Protein AF-A0A430BZ93-F1 (afdb_monomer)

Radius of gyration: 17.11 Å; Cα contacts (8 Å, |Δi|>4): 33; chains: 1; bounding box: 35×16×64 Å

Secondary structure (DSSP, 8-state):
--------------PPPTTHHHHHHHHHHHHHHHHH-HHHHHHHHHHH-HHHHHHHHHHHHHHHTT-

Solvent-accessible surface area (backbone atoms only — not comparable to full-atom values): 4145 Å² total; per-residue (Å²): 135,88,82,77,74,76,76,74,83,80,71,70,78,79,77,74,60,86,62,50,60,63,42,32,52,76,52,33,69,69,44,34,28,68,74,63,32,56,72,55,41,50,52,43,38,64,74,72,34,58,69,57,54,50,51,54,26,51,52,52,53,58,57,56,70,76,106

Foldseek 3Di:
DDPPPPPDPPPPQPDDDPCLLVQCLVPNQVRNCVPPNNVNNVSVCVVVPVVVSVVVSVVSVVVVVVD

Sequence (67 aa):
MASRAKRLPTSVPVPVDEDFIPKFLEGGWARVSRIWGAKRAQVWVRVIGLDRLQAMRRDYLAGRRKG

Mean predicted aligned error: 8.25 Å

pLDDT: mean 84.64, std 15.43, range [39.72, 96.44]

Struct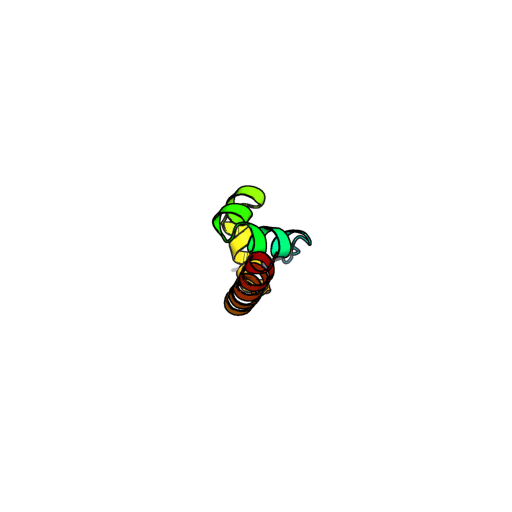ure (mmCIF, N/CA/C/O backbone):
data_AF-A0A430BZ93-F1
#
_entry.id   AF-A0A430BZ93-F1
#
loop_
_atom_site.group_PDB
_atom_site.id
_atom_site.type_symbol
_atom_site.label_atom_id
_atom_site.label_alt_id
_atom_site.label_comp_id
_atom_site.label_asym_id
_atom_site.label_entity_id
_atom_site.label_seq_id
_atom_site.pdbx_PDB_ins_code
_atom_site.Cartn_x
_atom_site.Cartn_y
_atom_site.Cartn_z
_atom_site.occupancy
_atom_site.B_iso_or_equiv
_atom_site.auth_seq_id
_atom_site.auth_comp_id
_atom_site.auth_asym_id
_atom_site.auth_atom_id
_atom_site.pdbx_PDB_model_num
ATOM 1 N N . MET A 1 1 ? 21.027 -0.362 -44.455 1.00 39.72 1 MET A N 1
ATOM 2 C CA . MET A 1 1 ? 20.973 -1.514 -43.526 1.00 39.72 1 MET A CA 1
ATOM 3 C C . MET A 1 1 ? 20.396 -1.033 -42.204 1.00 39.72 1 MET A C 1
ATOM 5 O O . MET A 1 1 ? 21.028 -0.230 -41.534 1.00 39.72 1 MET A O 1
ATOM 9 N N . ALA A 1 2 ? 19.160 -1.418 -41.885 1.00 51.12 2 ALA A N 1
ATOM 10 C CA . ALA A 1 2 ? 18.453 -0.958 -40.692 1.00 51.12 2 ALA A CA 1
ATOM 11 C C . ALA A 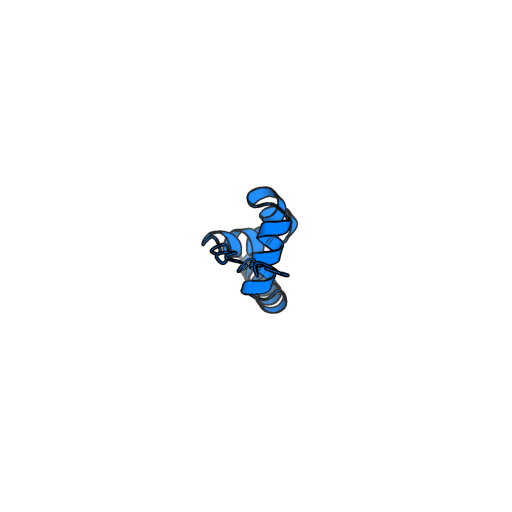1 2 ? 18.548 -2.014 -39.586 1.00 51.12 2 ALA A C 1
ATOM 13 O O . ALA A 1 2 ? 17.728 -2.925 -39.515 1.00 51.12 2 ALA A O 1
ATOM 14 N N 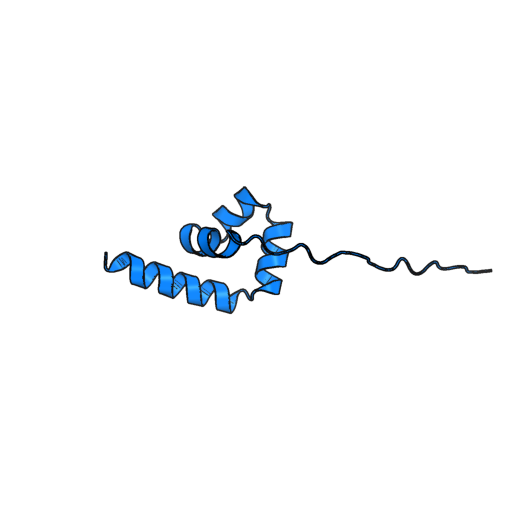. SER A 1 3 ? 19.531 -1.880 -38.700 1.00 51.41 3 SER A N 1
ATOM 15 C CA . SER A 1 3 ? 19.612 -2.702 -37.490 1.00 51.41 3 SER A CA 1
ATOM 16 C C . SER A 1 3 ? 18.906 -1.967 -36.352 1.00 51.41 3 SER A C 1
ATOM 18 O O . SER A 1 3 ? 19.537 -1.367 -35.484 1.00 51.41 3 SER A O 1
ATOM 20 N N . ARG A 1 4 ? 17.566 -1.961 -36.372 1.00 57.28 4 ARG A N 1
ATOM 21 C CA . ARG A 1 4 ? 16.754 -1.478 -35.247 1.00 57.28 4 ARG A CA 1
A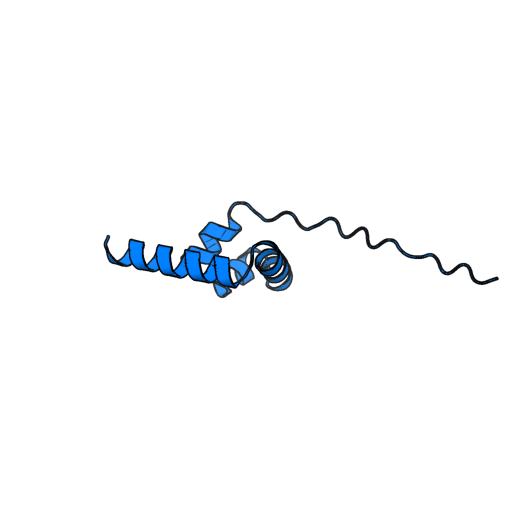TOM 22 C C . ARG A 1 4 ? 16.894 -2.495 -34.118 1.00 57.28 4 ARG A C 1
ATOM 24 O O . ARG A 1 4 ? 16.113 -3.438 -34.030 1.00 57.28 4 ARG A O 1
ATOM 31 N N . ALA A 1 5 ? 17.912 -2.321 -33.279 1.00 61.00 5 ALA A N 1
ATOM 32 C CA . ALA A 1 5 ? 18.064 -3.087 -32.053 1.00 61.00 5 ALA A CA 1
ATOM 33 C C . ALA A 1 5 ? 16.779 -2.921 -31.221 1.00 61.00 5 ALA A C 1
ATOM 35 O O . ALA A 1 5 ? 16.529 -1.858 -30.646 1.00 61.00 5 ALA A O 1
ATOM 36 N N . LYS A 1 6 ? 15.925 -3.953 -31.204 1.00 61.62 6 LYS A N 1
ATOM 37 C CA . LYS A 1 6 ? 14.821 -4.070 -30.248 1.00 61.62 6 LYS A CA 1
ATOM 38 C C . LYS A 1 6 ? 15.472 -4.133 -28.870 1.00 61.62 6 LYS A C 1
ATOM 40 O O . LYS A 1 6 ? 15.933 -5.189 -28.455 1.00 61.62 6 LYS A O 1
ATOM 45 N N . ARG A 1 7 ? 15.557 -2.990 -28.183 1.00 61.25 7 ARG A N 1
ATOM 46 C CA . ARG A 1 7 ? 15.882 -2.958 -26.756 1.00 61.25 7 ARG A CA 1
ATOM 47 C C . ARG A 1 7 ? 14.812 -3.793 -26.063 1.00 61.25 7 ARG A C 1
ATOM 49 O O . ARG A 1 7 ? 13.655 -3.381 -26.018 1.00 61.25 7 ARG A O 1
ATOM 56 N N . LEU A 1 8 ? 15.182 -4.986 -25.609 1.00 62.38 8 LEU A N 1
ATOM 57 C CA . LEU A 1 8 ? 14.347 -5.776 -24.715 1.00 62.38 8 LEU A CA 1
ATOM 58 C 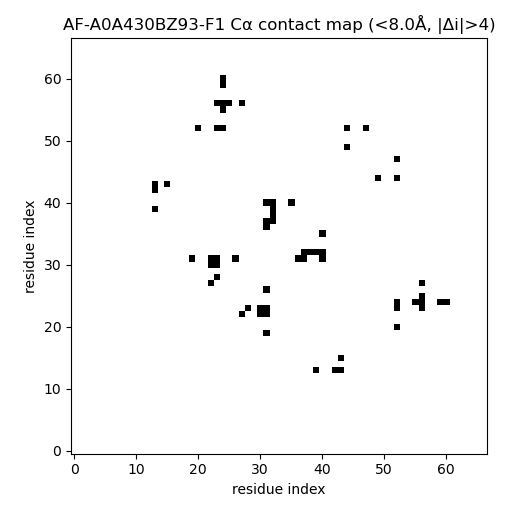C . LEU A 1 8 ? 14.102 -4.902 -23.479 1.00 62.38 8 LEU A C 1
ATOM 60 O O . LEU A 1 8 ? 15.081 -4.453 -22.878 1.00 62.38 8 LEU A O 1
ATOM 64 N N . PRO A 1 9 ? 12.853 -4.590 -23.099 1.00 57.88 9 PRO A N 1
ATOM 65 C CA . PRO A 1 9 ? 12.617 -3.936 -21.829 1.00 57.88 9 PRO A CA 1
ATOM 66 C C . PRO A 1 9 ? 12.827 -4.982 -20.731 1.00 57.88 9 PRO A C 1
ATOM 68 O O . PRO A 1 9 ? 11.885 -5.614 -20.270 1.00 57.88 9 PRO A O 1
ATOM 71 N N . THR A 1 10 ? 14.070 -5.180 -20.295 1.00 59.00 10 THR A N 1
ATOM 72 C CA . THR A 1 10 ? 14.395 -5.885 -19.047 1.00 59.00 10 THR A CA 1
ATOM 73 C C . THR A 1 10 ? 14.113 -4.967 -17.858 1.00 59.00 10 THR A C 1
ATOM 75 O O . THR A 1 10 ? 14.966 -4.719 -17.011 1.00 59.00 10 THR A O 1
ATOM 78 N N . SER A 1 11 ? 12.896 -4.425 -17.767 1.00 62.03 11 SER A N 1
ATOM 79 C CA . SER A 1 11 ? 12.419 -3.923 -16.482 1.00 62.03 11 SER A CA 1
ATOM 80 C C . SER A 1 11 ? 12.040 -5.139 -15.658 1.00 62.03 11 SER A C 1
ATOM 82 O O . SER A 1 11 ? 10.916 -5.626 -15.730 1.00 62.03 11 SER A O 1
ATOM 84 N N . VAL A 1 12 ? 13.018 -5.644 -14.906 1.00 62.44 12 VAL A N 1
ATOM 85 C CA . VAL A 1 12 ? 12.774 -6.564 -13.796 1.00 62.44 12 VAL A CA 1
ATOM 86 C C . VAL A 1 12 ? 11.603 -5.989 -12.984 1.00 62.44 12 VAL A C 1
ATOM 88 O O . VAL A 1 12 ? 11.659 -4.803 -12.631 1.00 62.44 12 VAL A O 1
ATOM 91 N N . PRO A 1 13 ? 10.522 -6.756 -12.743 1.00 66.56 13 PRO A N 1
ATOM 92 C CA . PRO A 1 13 ? 9.410 -6.288 -11.928 1.00 66.56 13 PRO A CA 1
ATOM 93 C C . PRO A 1 13 ? 9.965 -5.814 -10.591 1.00 66.56 13 PRO A C 1
ATOM 95 O O . PRO A 1 13 ? 10.693 -6.559 -9.941 1.00 66.56 13 PRO A O 1
ATOM 98 N N . VAL A 1 14 ? 9.674 -4.572 -10.198 1.00 76.25 14 VAL A N 1
ATOM 99 C CA . VAL A 1 14 ? 10.117 -4.077 -8.892 1.00 76.25 14 VAL A CA 1
ATOM 100 C C . VAL A 1 14 ? 9.411 -4.934 -7.842 1.00 76.25 14 VAL A C 1
ATOM 102 O O . VAL A 1 14 ? 8.181 -4.833 -7.755 1.00 76.25 14 VAL A O 1
ATOM 105 N N . PRO A 1 15 ? 10.133 -5.773 -7.076 1.00 86.31 15 PRO A N 1
ATOM 106 C CA . PRO A 1 15 ? 9.504 -6.636 -6.089 1.00 86.31 15 PRO A CA 1
ATOM 107 C C . PRO A 1 15 ? 8.733 -5.769 -5.097 1.00 86.31 15 PRO A C 1
ATOM 109 O O . PRO A 1 15 ? 9.195 -4.687 -4.730 1.00 86.31 15 PRO A O 1
ATOM 112 N N . VAL A 1 16 ? 7.524 -6.203 -4.745 1.00 89.31 16 VAL A N 1
ATOM 113 C CA . VAL A 1 16 ? 6.704 -5.517 -3.745 1.00 89.31 16 VAL A CA 1
ATOM 114 C C . VAL A 1 16 ? 7.359 -5.731 -2.388 1.00 89.31 16 VAL A C 1
ATOM 116 O O . VAL A 1 16 ? 7.632 -6.866 -2.012 1.00 89.31 16 VAL A O 1
ATOM 119 N N . ASP A 1 17 ? 7.610 -4.639 -1.678 1.00 93.06 17 ASP A N 1
ATOM 120 C CA . ASP A 1 17 ? 8.115 -4.672 -0.308 1.00 93.06 17 ASP A CA 1
ATOM 121 C C . ASP A 1 17 ? 7.058 -5.279 0.632 1.00 93.06 17 ASP A C 1
ATOM 123 O O . ASP A 1 17 ? 5.874 -4.940 0.536 1.00 93.06 17 ASP A O 1
ATOM 127 N N . GLU A 1 18 ? 7.467 -6.175 1.529 1.00 92.06 18 GLU A N 1
ATOM 128 C CA . GLU A 1 18 ? 6.571 -6.875 2.461 1.00 92.06 18 GLU A CA 1
ATOM 129 C C . GLU A 1 18 ? 5.825 -5.895 3.382 1.00 92.06 18 GLU A C 1
ATOM 131 O O . GLU A 1 18 ? 4.652 -6.102 3.709 1.00 92.06 18 GLU A O 1
ATOM 136 N N . ASP A 1 19 ? 6.452 -4.759 3.707 1.00 95.00 19 ASP A N 1
ATOM 137 C CA . ASP A 1 19 ? 5.860 -3.704 4.529 1.00 95.00 19 ASP A CA 1
ATOM 138 C C . AS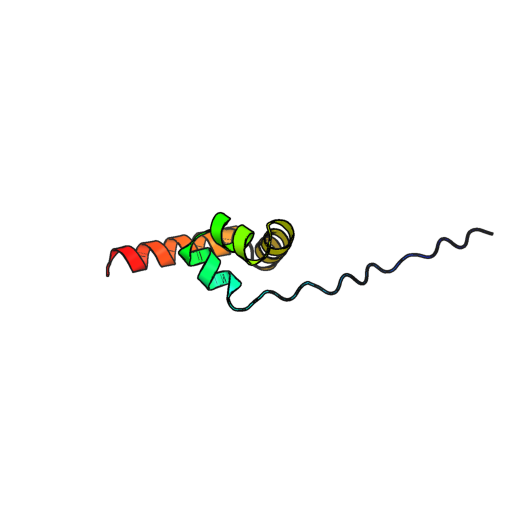P A 1 19 ? 4.862 -2.824 3.764 1.00 95.00 19 ASP A C 1
ATOM 140 O O . ASP A 1 19 ? 4.151 -2.009 4.368 1.00 95.00 19 ASP A O 1
ATOM 144 N N . PHE A 1 20 ? 4.762 -2.963 2.440 1.00 95.62 20 PHE A N 1
ATOM 145 C CA . PHE A 1 20 ? 3.934 -2.077 1.628 1.00 95.62 20 PHE A CA 1
ATOM 146 C C . PHE A 1 20 ? 2.462 -2.111 2.045 1.00 95.62 20 PHE A C 1
ATOM 148 O O . PHE A 1 20 ? 1.851 -1.058 2.257 1.00 95.62 20 PHE A O 1
ATOM 155 N N . ILE A 1 21 ? 1.893 -3.313 2.183 1.00 94.88 21 ILE A N 1
ATOM 156 C CA . ILE A 1 21 ? 0.486 -3.486 2.555 1.00 94.88 21 ILE A CA 1
ATOM 157 C C . ILE A 1 21 ? 0.239 -2.911 3.960 1.00 94.88 21 ILE A C 1
ATOM 159 O O . ILE A 1 21 ? -0.593 -2.007 4.055 1.00 94.88 21 ILE A O 1
ATOM 163 N N . PRO A 1 22 ? 0.963 -3.309 5.029 1.00 95.62 22 PRO A N 1
ATOM 164 C CA . PRO A 1 22 ? 0.795 -2.716 6.358 1.00 95.62 22 PRO A CA 1
ATOM 165 C C . PRO A 1 22 ? 0.835 -1.182 6.362 1.00 95.62 22 PRO A C 1
ATOM 167 O O . PRO A 1 22 ? -0.066 -0.536 6.903 1.00 95.62 22 PRO A O 1
ATOM 170 N N . LYS A 1 23 ? 1.826 -0.565 5.698 1.00 96.00 23 LYS A N 1
ATOM 171 C CA . LYS A 1 23 ? 1.936 0.904 5.653 1.00 96.00 23 LYS A CA 1
ATOM 172 C C . LYS A 1 23 ? 0.812 1.554 4.843 1.00 96.00 23 LYS A C 1
ATOM 174 O O . LYS A 1 23 ? 0.387 2.660 5.195 1.00 96.00 23 LYS A O 1
ATOM 179 N N . PHE A 1 24 ? 0.313 0.889 3.798 1.00 95.94 24 PHE A N 1
ATOM 180 C CA . PHE A 1 24 ? -0.861 1.343 3.052 1.00 95.94 24 PHE A CA 1
ATOM 181 C C . PHE A 1 24 ? -2.128 1.300 3.913 1.00 95.94 24 PHE A C 1
ATOM 183 O O . PHE A 1 24 ? -2.907 2.254 3.906 1.00 95.94 24 PHE A O 1
ATOM 190 N N . LEU A 1 25 ? -2.339 0.235 4.685 1.00 95.00 25 LEU A N 1
ATOM 191 C CA . LEU A 1 25 ? -3.504 0.119 5.565 1.00 95.00 25 LEU A CA 1
ATOM 192 C C . LEU A 1 25 ? -3.490 1.207 6.651 1.00 95.00 25 LEU A C 1
ATOM 194 O O . LEU A 1 25 ? -4.488 1.908 6.831 1.00 95.00 25 LEU A O 1
ATOM 198 N N . GLU A 1 26 ? -2.337 1.421 7.293 1.00 93.44 26 GLU A N 1
ATOM 199 C CA . GLU A 1 26 ? -2.150 2.445 8.328 1.00 93.44 26 GLU A CA 1
ATOM 200 C C . GLU A 1 26 ? -2.383 3.871 7.810 1.00 93.44 26 GLU A C 1
ATOM 202 O O . GLU A 1 26 ? -3.193 4.618 8.358 1.00 93.44 26 GLU A O 1
ATOM 207 N N . GLY A 1 27 ? -1.651 4.273 6.766 1.00 91.75 27 GLY A N 1
ATOM 208 C CA . GLY A 1 27 ? -1.541 5.683 6.366 1.00 91.75 27 GLY A CA 1
ATOM 209 C C . GLY A 1 27 ? -1.979 5.992 4.939 1.00 91.75 27 GLY A C 1
ATOM 210 O O . GLY A 1 27 ? -1.842 7.132 4.495 1.00 91.75 27 GLY A O 1
ATOM 211 N N . GLY A 1 28 ? -2.494 5.001 4.214 1.00 93.75 28 GLY A N 1
ATOM 212 C CA . GLY A 1 28 ? -2.981 5.158 2.850 1.00 93.75 28 GLY A CA 1
ATOM 213 C C . GLY A 1 28 ? -1.891 5.546 1.854 1.00 93.75 28 GLY A C 1
ATOM 214 O O . GLY A 1 28 ? -0.692 5.340 2.066 1.00 93.75 28 GLY A O 1
ATOM 215 N N . TRP A 1 29 ? -2.339 6.151 0.753 1.00 93.56 29 TRP A N 1
ATOM 216 C CA . TRP A 1 29 ? -1.482 6.557 -0.357 1.00 93.56 29 TRP A CA 1
ATOM 217 C C . TRP A 1 29 ? -0.353 7.504 0.069 1.00 93.56 29 TRP A C 1
ATOM 219 O O . TRP A 1 29 ? 0.797 7.272 -0.287 1.00 93.56 29 TRP A O 1
ATOM 229 N N . ALA A 1 30 ? -0.656 8.515 0.890 1.00 93.94 30 ALA A N 1
ATOM 230 C CA . ALA A 1 30 ? 0.317 9.522 1.314 1.00 93.94 30 ALA A CA 1
ATOM 231 C C . ALA A 1 30 ? 1.517 8.919 2.070 1.00 93.94 30 ALA A C 1
ATOM 233 O O . ALA A 1 30 ? 2.661 9.332 1.866 1.00 93.94 30 ALA A O 1
ATOM 234 N N . ARG A 1 31 ? 1.277 7.914 2.928 1.00 94.19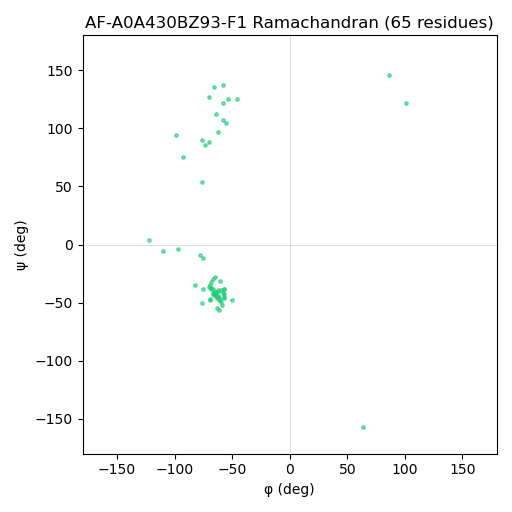 31 ARG A N 1
ATOM 235 C CA . ARG A 1 31 ? 2.343 7.250 3.695 1.00 94.19 31 ARG A CA 1
ATOM 236 C C . ARG A 1 31 ? 3.242 6.423 2.788 1.00 94.19 31 ARG A C 1
ATOM 238 O O . ARG A 1 31 ? 4.459 6.581 2.849 1.00 94.19 31 ARG A O 1
ATOM 245 N N . VAL A 1 32 ? 2.664 5.601 1.913 1.00 95.44 32 VAL A N 1
ATOM 246 C CA . VAL A 1 32 ? 3.462 4.758 1.009 1.00 95.44 32 VAL A CA 1
ATOM 247 C C . VAL A 1 32 ? 4.193 5.577 -0.057 1.00 95.44 32 VAL A C 1
ATOM 249 O O . VAL A 1 32 ? 5.339 5.272 -0.381 1.00 95.44 32 VAL A O 1
ATOM 252 N N . SER A 1 33 ? 3.596 6.673 -0.541 1.00 94.88 33 SER A N 1
ATOM 253 C CA . SER A 1 33 ? 4.260 7.582 -1.479 1.00 94.88 33 SER A CA 1
ATOM 254 C C . SER A 1 33 ? 5.437 8.314 -0.841 1.00 94.88 33 SER A C 1
ATOM 256 O O . SER A 1 33 ? 6.393 8.626 -1.541 1.00 94.88 33 SER A O 1
ATOM 258 N N . ARG A 1 34 ? 5.390 8.572 0.474 1.00 96.44 34 ARG A N 1
ATOM 259 C CA . ARG A 1 34 ? 6.498 9.189 1.216 1.00 96.44 34 ARG A CA 1
ATOM 260 C C . ARG A 1 34 ? 7.648 8.214 1.472 1.00 96.44 34 ARG A C 1
ATOM 262 O O . ARG A 1 34 ? 8.794 8.631 1.410 1.00 96.44 34 ARG A O 1
ATOM 269 N N . ILE A 1 35 ? 7.348 6.946 1.768 1.00 95.62 35 ILE A N 1
ATOM 270 C CA . ILE A 1 35 ? 8.367 5.932 2.096 1.00 95.62 35 ILE A CA 1
ATOM 271 C C . ILE A 1 35 ? 9.088 5.444 0.831 1.00 95.62 35 ILE A C 1
ATOM 273 O O . ILE A 1 35 ? 10.313 5.451 0.781 1.00 95.62 35 ILE A O 1
ATOM 277 N N . TRP A 1 36 ? 8.340 5.049 -0.205 1.00 94.44 36 TRP A N 1
ATOM 278 C CA . TRP A 1 36 ? 8.908 4.400 -1.398 1.00 94.44 36 TRP A CA 1
ATOM 279 C C . TRP A 1 36 ? 8.877 5.270 -2.662 1.00 94.44 36 TRP A C 1
ATOM 281 O O . TRP A 1 36 ? 9.414 4.876 -3.699 1.00 94.44 36 TRP A O 1
ATOM 291 N N . GLY A 1 37 ? 8.256 6.449 -2.598 1.00 95.12 37 GLY A N 1
ATOM 292 C CA . GLY A 1 37 ? 8.043 7.324 -3.748 1.00 95.12 37 GLY A CA 1
ATOM 293 C C . GLY A 1 37 ? 6.772 6.983 -4.531 1.00 95.12 37 GLY A C 1
ATOM 294 O O . GLY A 1 37 ? 6.400 5.819 -4.697 1.00 95.12 37 GLY A O 1
ATOM 295 N N . ALA A 1 38 ? 6.115 8.011 -5.075 1.00 93.44 38 ALA A N 1
ATOM 296 C CA . ALA A 1 38 ? 4.833 7.871 -5.772 1.00 93.44 38 ALA A CA 1
ATOM 297 C C . ALA A 1 38 ? 4.886 6.890 -6.958 1.00 93.44 38 ALA A C 1
ATOM 299 O O . ALA A 1 38 ? 4.000 6.054 -7.098 1.00 93.44 38 ALA A O 1
ATOM 300 N N . LYS A 1 39 ? 5.943 6.937 -7.783 1.00 92.12 39 LYS A N 1
ATOM 301 C CA . LYS A 1 39 ? 6.080 6.047 -8.952 1.00 92.12 39 LYS A CA 1
ATOM 302 C C . LYS A 1 39 ? 6.161 4.572 -8.554 1.00 92.12 39 LYS A C 1
ATOM 304 O O . LYS A 1 39 ? 5.481 3.744 -9.150 1.00 92.12 39 LYS A O 1
ATOM 309 N N . ARG A 1 40 ? 6.970 4.244 -7.541 1.00 91.94 40 ARG A N 1
ATOM 310 C CA . ARG A 1 40 ? 7.148 2.861 -7.074 1.00 91.94 40 ARG A CA 1
ATOM 311 C C . ARG A 1 40 ? 5.880 2.346 -6.401 1.00 91.94 40 ARG A C 1
ATOM 313 O O . ARG A 1 40 ? 5.387 1.285 -6.770 1.00 91.94 40 ARG A O 1
ATOM 320 N N . ALA A 1 41 ? 5.302 3.147 -5.506 1.00 93.56 41 ALA A N 1
ATOM 321 C CA . ALA A 1 41 ? 4.033 2.826 -4.867 1.00 93.56 41 ALA A CA 1
ATOM 322 C C . ALA A 1 41 ? 2.919 2.606 -5.903 1.00 93.56 41 ALA A C 1
ATOM 324 O O . ALA A 1 41 ? 2.128 1.684 -5.758 1.00 93.56 41 ALA A O 1
ATOM 325 N N . GLN A 1 42 ? 2.881 3.392 -6.985 1.00 93.62 42 GLN A N 1
ATOM 326 C CA . GLN A 1 42 ? 1.874 3.239 -8.037 1.00 93.62 42 GLN A CA 1
ATOM 327 C C . GLN A 1 42 ? 2.010 1.905 -8.775 1.00 93.62 42 GLN A C 1
ATOM 329 O O . GLN A 1 42 ? 1.001 1.268 -9.073 1.00 93.62 42 GLN A O 1
ATOM 334 N N . VAL A 1 43 ? 3.242 1.473 -9.064 1.00 92.50 43 VAL A N 1
ATOM 335 C CA . VAL A 1 43 ? 3.500 0.157 -9.667 1.00 92.50 43 VAL A CA 1
ATOM 336 C C . VAL A 1 43 ? 2.996 -0.945 -8.741 1.00 92.50 43 VAL A C 1
ATOM 338 O O . VAL A 1 43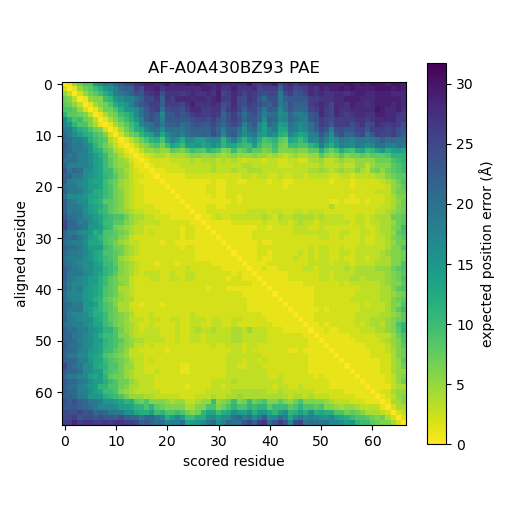 ? 2.243 -1.805 -9.184 1.00 92.50 43 VAL A O 1
ATOM 341 N N . TRP A 1 44 ? 3.322 -0.886 -7.452 1.00 93.50 44 TRP A N 1
ATOM 342 C CA . TRP A 1 44 ? 2.890 -1.900 -6.491 1.00 93.50 44 TRP A CA 1
ATOM 343 C C . TRP A 1 44 ? 1.377 -1.911 -6.259 1.00 93.50 44 TRP A C 1
ATOM 345 O O . TRP A 1 44 ? 0.782 -2.982 -6.227 1.00 93.50 44 TRP A O 1
ATOM 355 N N . VAL A 1 45 ? 0.720 -0.746 -6.218 1.00 92.75 45 VAL A N 1
ATOM 356 C CA . VAL A 1 45 ? -0.752 -0.663 -6.197 1.00 92.75 45 VAL A CA 1
ATOM 357 C C . VAL A 1 45 ? -1.360 -1.353 -7.415 1.00 92.75 45 VAL A C 1
ATOM 359 O O . VAL A 1 45 ? -2.352 -2.060 -7.274 1.00 92.75 45 VAL A O 1
ATOM 362 N N . ARG A 1 46 ? -0.781 -1.175 -8.609 1.00 91.12 46 ARG A N 1
ATOM 363 C CA . ARG A 1 46 ? -1.266 -1.838 -9.830 1.00 91.12 46 ARG A CA 1
ATOM 364 C C . ARG A 1 46 ? -1.034 -3.347 -9.804 1.00 91.12 46 ARG A C 1
ATOM 366 O O . ARG A 1 46 ? -1.897 -4.078 -10.270 1.00 91.12 46 ARG A O 1
ATOM 373 N N . VAL A 1 47 ? 0.096 -3.799 -9.259 1.00 90.94 47 VAL A N 1
ATOM 374 C CA . VAL A 1 47 ? 0.419 -5.229 -9.117 1.00 90.94 47 VAL A CA 1
ATOM 375 C C . VAL A 1 47 ? -0.522 -5.919 -8.123 1.00 90.94 47 VAL A C 1
ATOM 377 O O . VAL A 1 47 ? -0.976 -7.027 -8.385 1.00 90.94 47 VAL A O 1
ATOM 380 N N . ILE A 1 48 ? -0.838 -5.273 -6.998 1.00 91.44 48 ILE A N 1
ATOM 381 C CA . ILE A 1 48 ? -1.690 -5.846 -5.940 1.00 91.44 48 ILE A CA 1
ATOM 382 C C . ILE A 1 48 ? -3.187 -5.689 -6.259 1.00 91.44 48 ILE A C 1
ATOM 384 O O . ILE A 1 48 ? -3.994 -6.551 -5.907 1.00 91.44 48 ILE A O 1
ATOM 388 N N . GLY A 1 49 ? -3.556 -4.580 -6.903 1.00 93.56 49 GLY A N 1
ATOM 389 C CA . GLY A 1 49 ? -4.931 -4.158 -7.155 1.00 93.56 49 GLY A CA 1
ATOM 390 C C . GLY A 1 49 ? -5.394 -3.081 -6.171 1.00 93.56 49 GLY A C 1
ATOM 391 O O . GLY A 1 49 ? -5.427 -3.293 -4.956 1.00 93.56 49 GLY A O 1
ATOM 392 N N . LEU A 1 50 ? -5.798 -1.920 -6.701 1.00 91.56 50 LEU A N 1
ATOM 393 C CA . LEU A 1 50 ? -6.274 -0.795 -5.889 1.00 91.56 50 LEU A CA 1
ATOM 394 C C . LEU A 1 50 ? -7.553 -1.147 -5.120 1.00 91.56 50 LEU A C 1
ATOM 396 O O . LEU A 1 50 ? -7.629 -0.860 -3.928 1.00 91.56 50 LEU A O 1
ATOM 400 N N . ASP A 1 51 ? -8.517 -1.805 -5.766 1.00 94.06 51 ASP A N 1
ATOM 401 C CA . ASP A 1 51 ? -9.792 -2.171 -5.135 1.00 94.06 51 ASP A CA 1
ATOM 402 C C . ASP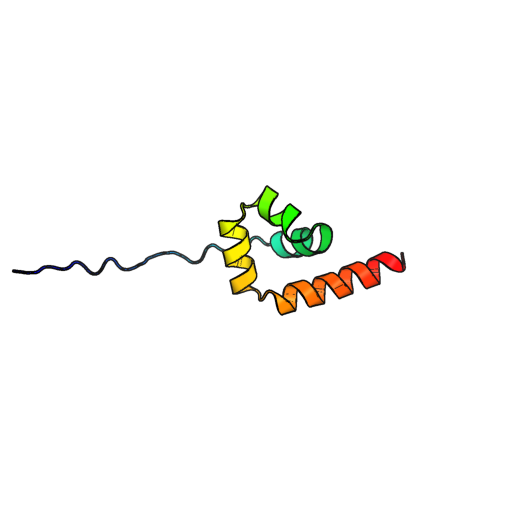 A 1 51 ? -9.580 -3.128 -3.960 1.00 94.06 51 ASP A C 1
ATOM 404 O O . ASP A 1 51 ? -10.146 -2.942 -2.882 1.00 94.06 51 ASP A O 1
ATOM 408 N N . ARG A 1 52 ? -8.674 -4.100 -4.130 1.00 94.31 52 ARG A N 1
ATOM 409 C CA . ARG A 1 52 ? -8.273 -5.029 -3.068 1.00 94.31 52 ARG A CA 1
ATOM 410 C C . ARG A 1 52 ? -7.642 -4.288 -1.891 1.00 94.31 52 ARG A C 1
ATOM 412 O O . ARG A 1 52 ? -8.033 -4.513 -0.750 1.00 94.31 52 ARG A O 1
ATOM 419 N N . LEU A 1 53 ? -6.700 -3.381 -2.155 1.00 94.88 53 LEU A N 1
ATOM 420 C CA . LEU A 1 53 ? -6.058 -2.577 -1.111 1.00 94.88 53 LEU A CA 1
ATOM 421 C C . LEU A 1 53 ? -7.059 -1.679 -0.373 1.00 94.88 53 LEU A C 1
ATOM 423 O O . LEU A 1 53 ? -6.973 -1.533 0.846 1.00 94.88 53 LEU A O 1
ATOM 427 N N . GLN A 1 54 ? -8.017 -1.086 -1.087 1.00 94.25 54 GLN A N 1
ATOM 428 C CA . GLN A 1 54 ? -9.067 -0.277 -0.473 1.00 94.25 54 GLN A CA 1
ATOM 429 C C . GLN A 1 54 ? -10.010 -1.118 0.391 1.00 94.25 54 GLN A C 1
ATOM 431 O O . GLN A 1 54 ? -10.328 -0.691 1.501 1.00 94.25 54 GLN A O 1
ATOM 436 N N . ALA A 1 55 ? -10.414 -2.306 -0.069 1.00 95.44 55 ALA A N 1
ATOM 437 C CA . ALA A 1 55 ? -11.218 -3.239 0.719 1.00 95.44 55 ALA A CA 1
ATOM 438 C C . ALA A 1 55 ? -10.494 -3.632 2.018 1.00 95.44 55 ALA A C 1
ATOM 440 O O . ALA A 1 55 ? -11.011 -3.380 3.105 1.00 95.44 55 ALA A O 1
ATOM 441 N N . MET A 1 56 ? -9.239 -4.086 1.915 1.00 94.62 56 MET A N 1
ATOM 442 C CA . MET A 1 56 ? -8.413 -4.419 3.083 1.00 94.62 56 MET A CA 1
ATOM 443 C C . MET A 1 56 ? -8.271 -3.233 4.042 1.00 94.62 56 MET A C 1
ATOM 445 O O . MET A 1 56 ? -8.293 -3.400 5.259 1.00 94.62 56 MET A O 1
ATOM 449 N N . ARG A 1 57 ? -8.135 -2.010 3.512 1.00 94.50 57 ARG A N 1
ATOM 450 C CA . ARG A 1 57 ? -8.023 -0.806 4.340 1.00 94.50 57 ARG A CA 1
ATOM 451 C C . ARG A 1 57 ? -9.322 -0.481 5.072 1.00 94.50 57 ARG A C 1
ATOM 453 O O . ARG A 1 57 ? -9.268 -0.043 6.220 1.00 94.50 57 ARG A O 1
ATOM 460 N N . ARG A 1 58 ? -10.477 -0.670 4.431 1.00 94.12 58 ARG A N 1
ATOM 461 C CA . ARG A 1 58 ? -11.783 -0.507 5.084 1.00 94.12 58 ARG A CA 1
ATOM 462 C C . ARG A 1 58 ? -11.930 -1.492 6.238 1.00 94.12 58 ARG A C 1
ATOM 464 O O . ARG A 1 58 ? -12.289 -1.057 7.329 1.00 94.12 58 ARG A O 1
ATOM 471 N N . ASP A 1 59 ? -11.567 -2.753 6.024 1.00 94.19 59 ASP A N 1
ATOM 472 C CA . ASP A 1 59 ? -11.618 -3.793 7.057 1.00 94.19 59 ASP A CA 1
ATOM 473 C C . ASP A 1 59 ? -10.655 -3.490 8.211 1.00 94.19 59 ASP A C 1
ATOM 475 O O . ASP A 1 59 ? -11.043 -3.535 9.379 1.00 94.19 59 ASP A O 1
ATOM 479 N N . TYR A 1 60 ? -9.426 -3.072 7.892 1.00 93.75 60 TYR A N 1
ATOM 480 C CA . TYR A 1 60 ? -8.431 -2.648 8.879 1.00 93.75 60 TYR A CA 1
ATOM 481 C C . TYR A 1 60 ? -8.944 -1.500 9.764 1.00 93.75 60 TYR A C 1
ATOM 483 O O . TYR A 1 60 ? -8.827 -1.548 10.989 1.00 93.75 60 TYR A O 1
ATOM 491 N N . LEU A 1 61 ? -9.555 -0.470 9.166 1.00 92.25 61 LEU A N 1
ATOM 492 C CA . LEU A 1 61 ? -10.120 0.648 9.924 1.00 92.25 61 LEU A CA 1
ATOM 493 C C . LEU A 1 61 ? -11.368 0.262 10.725 1.00 92.25 61 LEU A C 1
ATOM 495 O O . LEU A 1 61 ? -11.557 0.771 11.830 1.00 92.25 61 LEU A O 1
ATOM 499 N N . ALA A 1 62 ? -12.213 -0.620 10.189 1.00 91.62 62 ALA A N 1
ATOM 500 C CA . ALA A 1 62 ? -13.389 -1.120 10.893 1.00 91.62 62 ALA A CA 1
ATOM 501 C C . ALA A 1 62 ? -12.994 -1.933 12.136 1.00 91.62 62 ALA A C 1
ATOM 503 O O . ALA A 1 62 ? -13.594 -1.754 13.195 1.00 91.62 62 ALA A O 1
ATOM 504 N N . GLY A 1 63 ? -11.952 -2.765 12.027 1.00 88.44 63 GLY A N 1
ATOM 505 C CA . GLY A 1 63 ? -11.379 -3.503 13.154 1.00 88.44 63 GLY A CA 1
ATOM 506 C C . GLY A 1 63 ? -10.755 -2.581 14.202 1.00 88.44 63 GLY A C 1
ATOM 507 O O . GLY A 1 63 ? -11.001 -2.747 15.392 1.00 88.44 63 GLY A O 1
ATOM 508 N N . ARG A 1 64 ? -10.025 -1.545 13.770 1.00 81.75 64 ARG A N 1
ATOM 509 C CA . ARG A 1 64 ? -9.381 -0.580 14.677 1.00 81.75 64 ARG A CA 1
ATOM 510 C C . ARG A 1 64 ? -10.370 0.253 15.497 1.00 81.75 64 ARG A C 1
ATOM 512 O O . ARG A 1 64 ? -10.031 0.679 16.589 1.00 81.75 64 ARG A O 1
ATOM 519 N N . ARG A 1 65 ? -11.582 0.496 14.991 1.00 69.12 65 ARG A N 1
ATOM 520 C CA . ARG A 1 65 ? -12.612 1.287 15.692 1.00 69.12 65 ARG A CA 1
ATOM 521 C C . ARG A 1 65 ? -13.289 0.530 16.846 1.00 69.12 65 ARG A C 1
ATOM 523 O O . ARG A 1 65 ? -14.030 1.145 17.603 1.00 69.12 65 ARG A O 1
ATOM 530 N N . LYS A 1 66 ? -13.077 -0.786 16.951 1.00 59.28 66 LYS A N 1
ATOM 531 C CA . LYS A 1 66 ? -13.624 -1.635 18.023 1.00 59.28 66 LYS A CA 1
ATOM 532 C C . LYS A 1 66 ? -12.641 -1.890 19.176 1.00 59.28 66 LYS A C 1
ATOM 534 O O . LYS A 1 66 ? -13.033 -2.566 20.122 1.00 59.28 66 LYS A O 1
ATOM 539 N N . GLY A 1 67 ? -11.400 -1.413 19.067 1.00 50.84 67 GLY A N 1
ATOM 540 C CA . GLY A 1 67 ? -10.377 -1.501 20.116 1.00 50.84 67 GLY A CA 1
ATOM 541 C C . GLY A 1 67 ? -10.231 -0.211 20.901 1.00 50.84 67 GLY A C 1
ATOM 542 O O . GLY A 1 67 ? -10.678 0.843 20.391 1.00 50.84 67 GLY A O 1
#

Organism: Sphingobium yanoikuyae (NCBI:txid13690)